Protein AF-A0A9D5WII4-F1 (afdb_monomer_lite)

Secondary structure (DSSP, 8-state):
------PPP---------TT-------TTS----------HHHHHHHHHHHHHHT--HHHHHHHHHHHHHHHHHH-HHHHHHHHHHHHHHHHHHTS--TTS--

Structure (mmCIF, N/CA/C/O backbone):
data_AF-A0A9D5WII4-F1
#
_entry.id   AF-A0A9D5WII4-F1
#
loop_
_atom_site.group_PDB
_atom_site.id
_atom_site.type_symbol
_atom_site.label_atom_id
_atom_site.label_alt_id
_atom_site.label_comp_id
_atom_site.label_asym_id
_atom_site.label_entity_id
_atom_site.label_seq_id
_atom_site.pdbx_PDB_ins_code
_atom_site.Cartn_x
_atom_site.Cartn_y
_atom_site.Cartn_z
_atom_site.occupancy
_atom_site.B_iso_or_equiv
_atom_site.auth_seq_id
_atom_site.auth_comp_id
_atom_site.auth_asym_id
_atom_site.auth_atom_id
_atom_site.pdbx_PDB_model_num
ATOM 1 N N . MET A 1 1 ? -49.116 -19.300 4.578 1.00 37.88 1 MET A N 1
ATOM 2 C CA . MET A 1 1 ? -47.678 -19.633 4.641 1.00 37.88 1 MET A CA 1
ATOM 3 C C . MET A 1 1 ? -47.012 -18.888 3.503 1.00 37.88 1 MET A C 1
ATOM 5 O O . MET A 1 1 ? -47.373 -19.132 2.362 1.00 37.88 1 MET A O 1
ATOM 9 N N . ALA A 1 2 ? -46.174 -17.900 3.810 1.00 43.72 2 ALA A N 1
ATOM 10 C CA . ALA A 1 2 ? -45.469 -17.115 2.804 1.00 43.72 2 ALA A CA 1
ATOM 11 C C . ALA A 1 2 ? -44.047 -17.673 2.682 1.00 43.72 2 ALA A C 1
ATOM 13 O O . ALA A 1 2 ? -43.297 -17.642 3.655 1.00 43.72 2 ALA A O 1
ATOM 14 N N . ASN A 1 3 ? -43.710 -18.217 1.513 1.00 41.50 3 ASN A N 1
ATOM 15 C CA . ASN A 1 3 ? -42.342 -18.595 1.177 1.00 41.50 3 ASN A CA 1
ATOM 16 C C . ASN A 1 3 ? -41.576 -17.310 0.873 1.00 41.50 3 ASN A C 1
ATOM 18 O O . ASN A 1 3 ? -41.820 -16.665 -0.144 1.00 41.50 3 ASN A O 1
ATOM 22 N N . ILE A 1 4 ? -40.705 -16.911 1.793 1.00 49.81 4 ILE A N 1
ATOM 23 C CA . ILE A 1 4 ? -39.818 -15.769 1.602 1.00 49.81 4 ILE A CA 1
ATOM 24 C C . ILE A 1 4 ? -38.565 -16.327 0.935 1.00 49.81 4 ILE A C 1
ATOM 26 O O . ILE A 1 4 ? -37.721 -16.943 1.581 1.00 49.81 4 ILE A O 1
ATOM 30 N N . GLU A 1 5 ? -38.506 -16.185 -0.383 1.00 46.78 5 GLU A N 1
ATOM 31 C CA . GLU A 1 5 ? -37.345 -16.524 -1.196 1.00 46.78 5 GLU A CA 1
ATOM 32 C C . GLU A 1 5 ? -36.173 -15.635 -0.753 1.00 46.78 5 GLU A C 1
ATOM 34 O O . GLU A 1 5 ? -36.174 -14.415 -0.931 1.00 46.78 5 GLU A O 1
ATOM 39 N N . GLY A 1 6 ? -35.218 -16.244 -0.048 1.00 43.31 6 GLY A N 1
ATOM 40 C CA . GLY A 1 6 ? -34.051 -15.563 0.492 1.00 43.31 6 GLY A CA 1
ATOM 41 C C . GLY A 1 6 ? -33.154 -15.084 -0.640 1.00 43.31 6 GLY A C 1
ATOM 42 O O . GLY A 1 6 ? -32.528 -15.884 -1.330 1.00 43.31 6 GLY A O 1
ATOM 43 N N . LYS A 1 7 ? -33.076 -13.766 -0.820 1.00 45.50 7 LYS A N 1
ATOM 44 C CA . LYS A 1 7 ? -32.087 -13.126 -1.688 1.00 45.50 7 LYS A CA 1
ATOM 45 C C . LYS A 1 7 ? -30.685 -13.521 -1.187 1.00 45.50 7 LYS A C 1
ATOM 47 O O . LYS A 1 7 ? -30.442 -13.359 0.011 1.00 45.50 7 LYS A O 1
ATOM 52 N N . PRO A 1 8 ? -29.766 -14.023 -2.031 1.00 42.59 8 PRO A N 1
ATOM 53 C CA . PRO A 1 8 ? -28.424 -14.344 -1.569 1.00 42.59 8 PRO A CA 1
ATOM 54 C C . PRO A 1 8 ? -27.754 -13.053 -1.098 1.00 42.59 8 PRO A C 1
ATOM 56 O O . PRO A 1 8 ? -27.641 -12.075 -1.838 1.00 42.59 8 PRO A O 1
ATOM 59 N N . CYS A 1 9 ? -27.386 -13.026 0.180 1.00 45.50 9 CYS A N 1
ATOM 60 C CA . CYS A 1 9 ? -26.571 -11.967 0.740 1.00 45.50 9 CYS A CA 1
ATOM 61 C C . CYS A 1 9 ? -25.177 -12.066 0.114 1.00 45.50 9 CYS A C 1
ATOM 63 O O . CYS A 1 9 ? -24.479 -13.054 0.333 1.00 45.50 9 CYS A O 1
ATOM 65 N N . ASP A 1 10 ? -24.757 -11.026 -0.609 1.00 44.62 10 ASP A N 1
ATOM 66 C CA . ASP A 1 10 ? -23.391 -10.846 -1.124 1.00 44.62 10 ASP A CA 1
ATOM 67 C C . ASP A 1 10 ? -22.397 -10.532 0.014 1.00 44.62 10 ASP A C 1
ATOM 69 O O . ASP A 1 10 ? -21.646 -9.555 -0.009 1.00 44.62 10 ASP A O 1
ATOM 73 N N . CYS A 1 11 ? -22.403 -11.346 1.065 1.00 42.25 11 CYS A N 1
ATOM 74 C CA . CYS A 1 11 ? -21.444 -11.286 2.154 1.00 42.25 11 CYS A CA 1
ATOM 75 C C . CYS A 1 11 ? -20.390 -12.369 1.923 1.00 42.25 11 CYS A C 1
ATOM 77 O O . CYS A 1 11 ? -20.341 -13.372 2.631 1.00 42.25 11 CYS A O 1
ATOM 79 N N . ALA A 1 12 ? -19.542 -12.173 0.911 1.00 49.00 12 ALA A N 1
ATOM 80 C CA . ALA A 1 12 ? -18.326 -12.961 0.759 1.00 49.00 12 ALA A CA 1
ATOM 81 C C . ALA A 1 12 ? -17.386 -12.636 1.930 1.00 49.00 12 ALA A C 1
ATOM 83 O O . ALA A 1 12 ? -16.708 -11.608 1.941 1.00 49.00 12 ALA A O 1
ATOM 84 N N . GLY A 1 13 ? -17.410 -13.484 2.955 1.00 45.38 13 GLY A N 1
ATOM 85 C CA . GLY A 1 13 ? -16.611 -13.286 4.157 1.00 45.38 13 GLY A CA 1
ATOM 86 C C . GLY A 1 13 ? -16.908 -14.283 5.265 1.00 45.38 13 GLY A C 1
ATOM 87 O O . GLY A 1 13 ? -17.023 -13.871 6.411 1.00 45.38 13 GLY A O 1
ATOM 88 N N . VAL A 1 14 ? -17.044 -15.573 4.954 1.00 35.28 14 VAL A N 1
ATOM 89 C CA . VAL A 1 14 ? -16.904 -16.626 5.967 1.00 35.28 14 VAL A CA 1
ATOM 90 C C .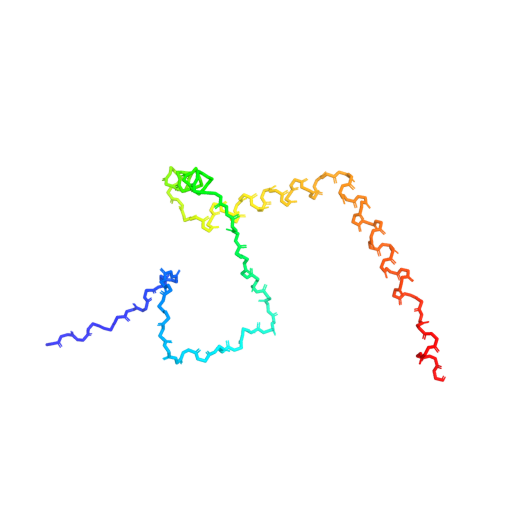 VAL A 1 14 ? -16.152 -17.789 5.335 1.00 35.28 14 VAL A C 1
ATOM 92 O O . VAL A 1 14 ? -16.660 -18.456 4.437 1.00 35.28 14 VAL A O 1
ATOM 95 N N . SER A 1 15 ? -14.930 -18.025 5.808 1.00 51.34 15 SER A N 1
ATOM 96 C CA . SER A 1 15 ? -14.205 -19.269 5.575 1.00 51.34 15 SER A CA 1
ATOM 97 C C . SER A 1 15 ? -14.940 -20.391 6.306 1.00 51.34 15 SER A C 1
ATOM 99 O O . SER A 1 15 ? -14.739 -20.595 7.501 1.00 51.34 15 SER A O 1
ATOM 101 N N . GLN A 1 16 ? -15.828 -21.092 5.608 1.00 38.66 16 GLN A N 1
ATOM 102 C CA . GLN A 1 16 ? -16.271 -22.419 6.016 1.00 38.66 16 GLN A CA 1
ATOM 103 C C . GLN A 1 16 ? -15.560 -23.426 5.123 1.00 38.66 16 GLN A C 1
ATOM 105 O O . GLN A 1 16 ? -15.888 -23.587 3.951 1.00 38.66 16 GLN A O 1
ATOM 110 N N . SER A 1 17 ? -14.557 -24.089 5.687 1.00 52.44 17 SER A N 1
ATOM 111 C CA . SER A 1 17 ? -14.037 -25.341 5.158 1.00 52.44 17 SER A CA 1
ATOM 112 C C . SER A 1 17 ? -15.122 -26.405 5.334 1.00 52.44 17 SER A C 1
ATOM 114 O O . SER A 1 17 ? -15.233 -27.036 6.381 1.00 52.44 17 SER A O 1
ATOM 116 N N . ALA A 1 18 ? -15.963 -26.557 4.313 1.00 39.06 18 ALA A N 1
ATOM 117 C CA . ALA A 1 18 ? -16.785 -27.741 4.126 1.00 39.06 18 ALA A CA 1
ATOM 118 C C . ALA A 1 18 ? -16.054 -28.652 3.134 1.00 39.06 18 ALA A C 1
ATOM 120 O O . ALA A 1 18 ? -15.729 -28.231 2.021 1.00 39.06 18 ALA A O 1
ATOM 121 N N . GLU A 1 19 ? -15.751 -29.881 3.554 1.00 45.09 19 GLU A N 1
ATOM 122 C CA . GLU A 1 19 ? -15.262 -30.928 2.658 1.00 45.09 19 GLU A CA 1
ATOM 123 C C . GLU A 1 19 ? -16.240 -31.065 1.480 1.00 45.09 19 GLU A C 1
ATOM 125 O O . GLU A 1 19 ? -17.432 -31.290 1.684 1.00 45.09 19 GLU A O 1
ATOM 130 N N . GLY A 1 20 ? -15.745 -30.869 0.253 1.00 39.41 20 GLY A N 1
ATOM 131 C CA . GLY A 1 20 ? -16.555 -30.958 -0.968 1.00 39.41 20 GLY A CA 1
ATOM 132 C C . GLY A 1 20 ? -16.607 -29.706 -1.846 1.00 39.41 20 GLY A C 1
ATOM 133 O O . GLY A 1 20 ? -17.311 -29.724 -2.852 1.00 39.41 20 GLY A O 1
ATOM 134 N N . ILE A 1 21 ? -15.863 -28.638 -1.534 1.00 39.91 21 ILE A N 1
ATOM 135 C CA . ILE A 1 21 ? -15.612 -27.581 -2.524 1.00 39.91 21 ILE A CA 1
ATOM 136 C C . ILE A 1 21 ? -14.495 -28.075 -3.440 1.00 39.91 21 ILE A C 1
ATOM 138 O O . ILE A 1 21 ? -13.312 -27.932 -3.133 1.00 39.91 21 ILE A O 1
ATOM 142 N N . ASP A 1 22 ? -14.889 -28.698 -4.550 1.00 40.12 22 ASP A N 1
ATOM 143 C CA . ASP A 1 22 ? -14.019 -28.807 -5.716 1.00 40.12 22 ASP A CA 1
ATOM 144 C C . ASP A 1 22 ? -13.521 -27.393 -6.024 1.00 40.12 22 ASP A C 1
ATOM 146 O O . ASP A 1 22 ? -14.326 -26.458 -6.109 1.00 40.12 22 ASP A O 1
ATOM 150 N N . CYS A 1 23 ? -12.201 -27.217 -6.078 1.00 48.09 23 CYS A N 1
ATOM 151 C CA . CYS A 1 23 ? -11.563 -25.955 -6.421 1.00 48.09 23 CYS A CA 1
ATOM 152 C C . CYS A 1 23 ? -11.892 -25.666 -7.883 1.00 48.09 23 CYS A C 1
ATOM 154 O O . CYS A 1 23 ? -11.061 -25.875 -8.762 1.00 48.09 23 CYS A O 1
ATOM 156 N N . SER A 1 24 ? -13.125 -25.229 -8.138 1.00 43.66 24 SER A N 1
ATOM 157 C CA . SER A 1 24 ? -13.620 -24.892 -9.454 1.00 43.66 24 SER A CA 1
ATOM 158 C C . SER A 1 24 ? -12.710 -23.804 -9.991 1.00 43.66 24 SER A C 1
ATOM 160 O O . SER A 1 24 ? -12.710 -22.676 -9.490 1.00 43.66 24 SER A O 1
ATOM 162 N N . GLU A 1 25 ? -11.884 -24.240 -10.935 1.00 43.09 25 GLU A N 1
ATOM 163 C CA . GLU A 1 25 ? -10.997 -23.495 -11.807 1.00 43.09 25 GLU A CA 1
ATOM 164 C C . GLU A 1 25 ? -11.303 -21.998 -11.781 1.00 43.09 25 GLU A C 1
ATOM 166 O O . GLU A 1 25 ? -12.307 -21.520 -12.316 1.00 43.09 25 GLU A O 1
ATOM 171 N N . VAL A 1 26 ? -10.426 -21.249 -11.107 1.00 48.44 26 VAL A N 1
ATOM 172 C CA . VAL A 1 26 ? -10.469 -19.789 -11.115 1.00 48.44 26 VAL A CA 1
ATOM 173 C C . VAL A 1 26 ? -10.407 -19.369 -12.585 1.00 48.44 26 VAL A C 1
ATOM 175 O O . VAL A 1 26 ? -9.445 -19.741 -13.260 1.00 48.44 26 VAL A O 1
ATOM 178 N N . PRO A 1 27 ? -11.400 -18.633 -13.114 1.00 42.97 27 PRO A N 1
ATOM 179 C CA . PRO A 1 27 ? -11.490 -18.380 -14.542 1.00 42.97 27 PRO A CA 1
ATOM 180 C C . PRO A 1 27 ? -10.236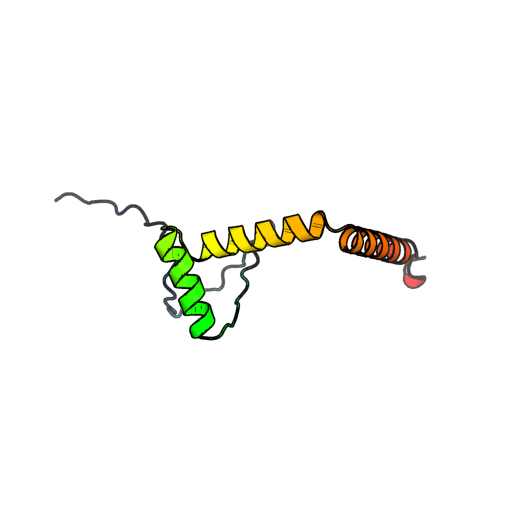 -17.644 -15.019 1.00 42.97 27 PRO A C 1
ATOM 182 O O . PRO A 1 27 ? -10.008 -16.468 -14.711 1.00 42.97 27 PRO A O 1
ATOM 185 N N . VAL A 1 28 ? -9.406 -18.359 -15.778 1.00 46.25 28 VAL A N 1
ATOM 186 C CA . VAL A 1 28 ? -8.199 -17.836 -16.414 1.00 46.25 28 VAL A CA 1
ATOM 187 C C . VAL A 1 28 ? -8.657 -16.907 -17.537 1.00 46.25 28 VAL A C 1
ATOM 189 O O . VAL A 1 28 ? -8.956 -17.344 -18.641 1.00 46.25 28 VAL A O 1
ATOM 192 N N . GLY A 1 29 ? -8.804 -15.612 -17.249 1.00 43.53 29 GLY A N 1
ATOM 193 C CA . GLY A 1 29 ? -9.258 -14.667 -18.280 1.00 43.53 29 GLY A CA 1
ATOM 194 C C . GLY A 1 29 ? -9.373 -13.201 -17.878 1.00 43.53 29 GLY A C 1
ATOM 195 O O . GLY A 1 29 ? -9.208 -12.325 -18.719 1.00 43.53 29 GLY A O 1
ATOM 196 N N . LYS A 1 30 ? -9.576 -12.891 -16.596 1.00 55.41 30 LYS A N 1
ATOM 197 C CA . LYS A 1 30 ? -9.394 -11.544 -16.025 1.00 55.41 30 LYS A CA 1
ATOM 198 C C . LYS A 1 30 ? -8.868 -11.757 -14.616 1.00 55.41 30 LYS A C 1
ATOM 200 O O . LYS A 1 30 ? -9.650 -11.991 -13.710 1.00 55.41 30 LYS A O 1
ATOM 205 N N . GLY A 1 31 ? -7.548 -11.833 -14.460 1.00 48.94 31 GLY A N 1
ATOM 206 C CA . GLY A 1 31 ? -6.925 -12.374 -13.250 1.00 48.94 31 GLY A CA 1
ATOM 207 C C . GLY A 1 31 ? -7.197 -11.527 -12.009 1.00 48.94 31 GLY A C 1
ATOM 208 O O . GLY A 1 31 ? -6.567 -10.491 -11.816 1.00 48.94 31 GLY A O 1
ATOM 209 N N . TRP A 1 32 ? -8.099 -11.985 -11.143 1.00 54.41 32 TRP A N 1
ATOM 210 C CA . TRP A 1 32 ? -8.150 -11.524 -9.761 1.00 54.41 32 TRP A CA 1
ATOM 211 C C . TRP A 1 32 ? -7.053 -12.283 -9.023 1.00 54.41 32 TRP A C 1
ATOM 213 O O . TRP A 1 32 ? -7.139 -13.496 -8.854 1.00 54.41 32 TRP A O 1
ATOM 223 N N . ARG A 1 33 ? -5.980 -11.583 -8.645 1.00 67.75 33 ARG A N 1
ATOM 224 C CA . ARG A 1 33 ? -4.973 -12.146 -7.745 1.00 67.75 33 ARG A CA 1
ATOM 225 C C . ARG A 1 33 ? -5.373 -11.808 -6.319 1.00 67.75 33 ARG A C 1
ATOM 227 O O . ARG A 1 33 ? -5.350 -10.641 -5.932 1.00 67.75 33 ARG A O 1
ATOM 234 N N . THR A 1 34 ? -5.762 -12.827 -5.567 1.00 79.38 34 THR A N 1
ATOM 235 C CA . THR A 1 34 ? -5.828 -12.735 -4.109 1.00 79.38 34 THR A CA 1
ATOM 236 C C . THR A 1 34 ? -4.400 -12.766 -3.581 1.00 79.38 34 THR A C 1
ATOM 238 O O . THR A 1 34 ? -3.566 -13.516 -4.088 1.00 79.38 34 THR A O 1
ATOM 241 N N . VAL A 1 35 ? -4.106 -11.901 -2.616 1.00 79.69 35 VAL A N 1
ATOM 242 C CA . VAL A 1 35 ? -2.797 -11.831 -1.971 1.00 79.69 35 VAL A CA 1
ATOM 243 C C . VAL A 1 35 ? -3.037 -11.916 -0.478 1.00 79.69 35 VAL A C 1
ATOM 245 O O . VAL A 1 35 ? -3.791 -11.105 0.065 1.00 79.69 35 VAL A O 1
ATOM 248 N N . ASP A 1 36 ? -2.391 -12.879 0.163 1.00 87.50 36 ASP A N 1
ATOM 249 C CA . ASP A 1 36 ? -2.350 -12.969 1.613 1.00 87.50 36 ASP A CA 1
ATOM 250 C C . ASP A 1 36 ? -1.197 -12.109 2.126 1.00 87.50 36 ASP A C 1
ATOM 252 O O . ASP A 1 36 ? -0.087 -12.135 1.589 1.00 87.50 36 ASP A O 1
ATOM 256 N N . VAL A 1 37 ? -1.474 -11.298 3.144 1.00 87.56 37 VAL A N 1
ATOM 257 C CA . VAL A 1 37 ? -0.487 -10.405 3.752 1.00 87.56 37 VAL A CA 1
ATOM 258 C C . VAL A 1 37 ? -0.391 -10.751 5.223 1.00 87.56 37 VAL A C 1
ATOM 260 O O . VAL A 1 37 ? -1.316 -10.484 5.991 1.00 87.56 37 VAL A O 1
ATOM 263 N N . GLU A 1 38 ? 0.741 -11.325 5.613 1.00 93.38 38 GLU A N 1
ATOM 264 C CA . GLU A 1 38 ? 1.072 -11.505 7.018 1.00 93.38 38 GLU A CA 1
ATOM 265 C C . GLU A 1 38 ? 1.536 -10.169 7.612 1.00 93.38 38 GLU A C 1
ATOM 267 O O . GLU A 1 38 ? 2.332 -9.437 7.021 1.00 93.38 38 GLU A O 1
ATOM 272 N N . MET A 1 39 ? 1.010 -9.826 8.785 1.00 95.38 39 MET A N 1
ATOM 273 C CA . MET A 1 39 ? 1.414 -8.645 9.541 1.00 95.38 39 MET A CA 1
ATOM 274 C C . MET A 1 39 ? 1.266 -8.912 11.037 1.00 95.38 39 MET A C 1
ATOM 276 O O . MET A 1 39 ? 0.497 -9.780 11.447 1.00 95.38 39 MET A O 1
ATOM 280 N N . SER A 1 40 ? 1.982 -8.149 11.862 1.00 97.81 40 SER A N 1
ATOM 281 C CA . SER A 1 40 ? 1.851 -8.258 13.315 1.00 97.81 40 SER A CA 1
ATOM 282 C C . SER A 1 40 ? 0.449 -7.856 13.789 1.00 97.81 40 SER A C 1
ATOM 284 O O . SER A 1 40 ? -0.232 -7.046 13.152 1.00 97.81 40 SER A O 1
ATOM 286 N N . GLY A 1 41 ? 0.040 -8.371 14.954 1.00 97.69 41 GLY A N 1
ATOM 287 C CA . GLY A 1 41 ? -1.241 -8.008 15.574 1.00 97.69 41 GLY A CA 1
ATOM 288 C C . GLY A 1 41 ? -1.391 -6.498 15.779 1.00 97.69 41 GLY A C 1
ATOM 289 O O . GLY A 1 41 ? -2.429 -5.935 15.452 1.00 97.69 41 GLY A O 1
ATOM 290 N N . GLU A 1 42 ? -0.320 -5.811 16.189 1.00 97.88 42 GLU A N 1
ATOM 291 C CA . GLU A 1 42 ? -0.326 -4.352 16.354 1.00 97.88 42 GLU A CA 1
ATOM 292 C C . GLU A 1 42 ? -0.606 -3.611 15.032 1.00 97.88 42 GLU A C 1
ATOM 294 O O . GLU A 1 42 ? -1.380 -2.651 14.992 1.00 97.88 42 GLU A O 1
ATOM 299 N N . LEU A 1 43 ? -0.009 -4.059 13.921 1.00 96.62 43 LEU A N 1
ATOM 300 C CA . LEU A 1 43 ? -0.272 -3.476 12.603 1.00 96.62 43 LEU A CA 1
ATOM 301 C C . LEU A 1 43 ? -1.713 -3.734 12.160 1.00 96.62 43 LEU A C 1
ATOM 303 O O . LEU A 1 43 ? -2.360 -2.826 11.628 1.00 96.62 43 LEU A O 1
ATOM 307 N N . PHE A 1 44 ? -2.230 -4.931 12.430 1.00 95.38 44 PHE A N 1
ATOM 308 C CA . PHE A 1 44 ? -3.619 -5.268 12.153 1.00 95.38 44 PHE A CA 1
ATOM 309 C C . PHE A 1 44 ? -4.591 -4.406 12.976 1.00 95.38 44 PHE A C 1
ATOM 311 O O . PHE A 1 44 ? -5.554 -3.870 12.428 1.00 95.38 44 PHE A O 1
ATOM 318 N N . ASP A 1 45 ? -4.315 -4.164 14.256 1.00 97.56 45 ASP A N 1
ATOM 319 C CA . ASP A 1 45 ? -5.142 -3.312 15.117 1.00 97.56 45 ASP A CA 1
ATOM 320 C C . ASP A 1 45 ? -5.180 -1.860 14.630 1.00 97.56 45 ASP A C 1
ATOM 322 O O . ASP A 1 45 ? -6.242 -1.228 14.564 1.00 97.56 45 ASP A O 1
ATOM 326 N N . ARG A 1 46 ? -4.036 -1.324 14.197 1.00 97.06 46 ARG A N 1
ATOM 327 C CA . ARG A 1 46 ? -3.980 0.012 13.585 1.00 97.06 46 ARG A CA 1
ATOM 328 C C . ARG A 1 46 ? -4.766 0.051 12.278 1.00 97.06 46 ARG A C 1
ATOM 330 O O . ARG A 1 46 ? -5.523 0.995 12.041 1.00 97.06 46 ARG A O 1
ATOM 337 N N . PHE A 1 47 ? -4.629 -0.977 11.448 1.00 95.62 47 PHE A N 1
ATOM 338 C CA . PHE A 1 47 ? -5.344 -1.079 10.182 1.00 95.62 47 PHE A CA 1
ATOM 339 C C . PHE A 1 47 ? -6.866 -1.173 10.379 1.00 95.62 47 PHE A C 1
ATOM 341 O O . PHE A 1 47 ? -7.624 -0.429 9.746 1.00 95.62 47 PHE A O 1
ATOM 348 N N . THR A 1 48 ? -7.325 -2.002 11.319 1.00 96.12 48 THR A N 1
ATOM 349 C CA . THR A 1 48 ? -8.749 -2.119 11.660 1.00 96.12 48 THR A CA 1
ATOM 350 C C . THR A 1 48 ? -9.303 -0.839 12.268 1.00 96.12 48 THR A C 1
ATOM 352 O O . THR A 1 48 ? -10.433 -0.457 11.961 1.00 96.12 48 THR A O 1
ATOM 355 N N . THR A 1 49 ? -8.510 -0.122 13.064 1.00 98.00 49 THR A N 1
ATOM 356 C CA . THR A 1 49 ? -8.889 1.187 13.607 1.00 98.00 49 THR A CA 1
ATOM 357 C C . THR A 1 49 ? -9.154 2.194 12.490 1.00 98.00 49 THR A C 1
ATO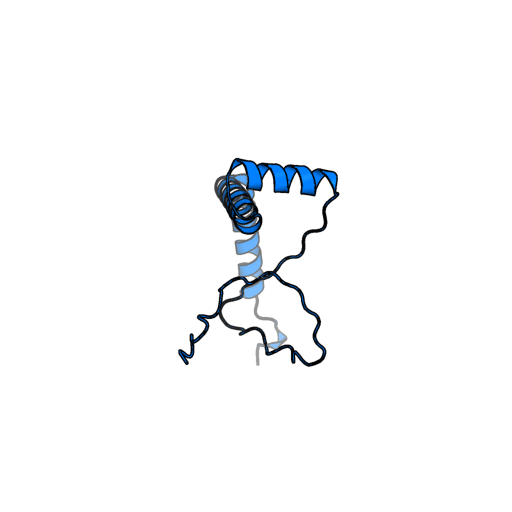M 359 O O . THR A 1 49 ? -10.190 2.861 12.501 1.00 98.00 49 THR A O 1
ATOM 362 N N . VAL A 1 50 ? -8.282 2.266 11.479 1.00 96.50 50 VAL A N 1
ATOM 363 C CA . VAL A 1 50 ? -8.490 3.144 10.313 1.00 96.50 50 VAL A CA 1
ATOM 364 C C . VAL A 1 50 ? -9.794 2.805 9.592 1.00 96.50 50 VAL A C 1
ATOM 366 O O . VAL A 1 50 ? -10.565 3.709 9.267 1.00 96.50 50 VAL A O 1
ATOM 369 N N . ALA A 1 51 ? -10.064 1.519 9.368 1.00 96.69 51 ALA A N 1
ATOM 370 C CA . ALA A 1 51 ? -11.298 1.074 8.728 1.00 96.69 51 ALA A CA 1
ATOM 371 C C . ALA A 1 51 ? -12.547 1.450 9.542 1.00 96.69 51 ALA A C 1
ATOM 373 O O . ALA A 1 51 ? -13.495 2.005 8.983 1.00 96.69 51 ALA A O 1
ATOM 374 N N . LYS A 1 52 ? -12.517 1.262 10.869 1.00 97.31 52 LYS A N 1
ATOM 375 C CA . LYS A 1 52 ? -13.605 1.654 11.782 1.00 97.31 52 LYS A CA 1
ATOM 376 C C . LYS A 1 52 ? -13.875 3.158 11.751 1.00 97.31 52 LYS A C 1
ATOM 378 O O . LYS A 1 52 ? -15.020 3.565 11.571 1.00 97.31 52 LYS A O 1
ATOM 383 N N . VAL A 1 53 ? -12.831 3.981 11.877 1.00 97.75 53 VAL A N 1
ATOM 384 C CA . VAL A 1 53 ? -12.949 5.452 11.863 1.00 97.75 53 VAL A CA 1
ATOM 385 C C . VAL A 1 53 ? -13.533 5.943 10.540 1.00 97.75 53 VAL A C 1
ATOM 387 O O . VAL A 1 53 ? -14.378 6.835 10.527 1.00 97.75 53 VAL A O 1
ATOM 390 N N . ARG A 1 54 ? -13.122 5.335 9.423 1.00 95.12 54 ARG A N 1
ATOM 391 C CA . ARG A 1 54 ? -13.611 5.684 8.081 1.00 95.12 54 ARG A CA 1
ATOM 392 C C . ARG A 1 54 ? -14.961 5.060 7.731 1.00 95.12 54 ARG A C 1
ATOM 394 O O . ARG A 1 54 ? -15.536 5.444 6.719 1.00 95.12 54 ARG A O 1
ATOM 401 N N . ARG A 1 55 ? -15.474 4.134 8.551 1.00 96.38 55 ARG A N 1
ATOM 402 C CA . ARG A 1 55 ? -16.666 3.315 8.264 1.00 96.38 55 ARG A CA 1
ATOM 403 C C . ARG A 1 55 ? -16.552 2.574 6.925 1.00 96.38 55 ARG A C 1
ATOM 405 O O . ARG A 1 55 ? -17.510 2.481 6.165 1.00 96.38 55 ARG A O 1
ATOM 412 N N . GLU A 1 56 ? -15.361 2.059 6.638 1.00 95.12 56 GLU A N 1
ATOM 413 C CA . GLU A 1 56 ? -15.047 1.318 5.414 1.00 95.12 56 GLU A CA 1
ATOM 414 C C . GLU A 1 56 ? -14.681 -0.133 5.738 1.00 95.12 56 GLU A C 1
ATOM 416 O O . GLU A 1 56 ? -14.250 -0.447 6.847 1.00 95.12 56 GLU A O 1
ATOM 421 N N . THR A 1 57 ? -14.808 -1.029 4.758 1.00 95.50 57 THR A N 1
ATOM 422 C CA . THR A 1 57 ? -14.268 -2.389 4.884 1.00 95.50 57 THR A CA 1
ATOM 423 C C . THR A 1 57 ? -12.739 -2.367 4.806 1.00 95.50 57 THR A C 1
ATOM 425 O O . THR A 1 57 ? -12.153 -1.515 4.132 1.00 95.50 57 THR A O 1
ATOM 428 N N . LEU A 1 58 ? -12.077 -3.340 5.443 1.00 93.56 58 LEU A N 1
ATOM 429 C CA . LEU A 1 58 ? -10.615 -3.489 5.385 1.00 93.56 58 LEU A CA 1
ATOM 430 C C . LEU A 1 58 ? -10.113 -3.544 3.935 1.00 93.56 58 LEU A C 1
ATOM 432 O O . LEU A 1 58 ? -9.193 -2.817 3.566 1.00 93.56 58 LEU A O 1
ATOM 436 N N . GLY A 1 59 ? -10.783 -4.324 3.081 1.00 91.31 59 GLY A N 1
ATOM 437 C CA . GLY A 1 59 ? -10.449 -4.421 1.659 1.00 91.31 59 GLY A CA 1
ATOM 438 C C . GLY A 1 59 ? -10.512 -3.076 0.926 1.00 91.31 59 GLY A C 1
ATOM 439 O O . GLY A 1 59 ? -9.631 -2.779 0.118 1.00 91.31 59 GLY A O 1
ATOM 440 N N . CYS A 1 60 ? -11.493 -2.221 1.236 1.00 93.31 60 CYS A N 1
ATOM 441 C CA . CYS A 1 60 ? -11.575 -0.872 0.668 1.00 93.31 60 CYS A CA 1
ATOM 442 C C . CYS A 1 60 ? -10.401 0.009 1.106 1.00 93.31 60 CYS A C 1
ATOM 444 O O . CYS A 1 60 ? -9.799 0.684 0.266 1.00 93.31 60 CYS A O 1
ATOM 446 N N . VAL A 1 61 ? -10.037 -0.028 2.391 1.00 94.75 61 VAL A N 1
ATOM 447 C CA . VAL A 1 61 ? -8.895 0.738 2.906 1.00 94.75 61 VAL A CA 1
ATOM 448 C C . VAL A 1 61 ? -7.591 0.265 2.264 1.00 94.75 61 VAL A C 1
ATOM 450 O O . VAL A 1 61 ? -6.830 1.100 1.772 1.00 94.75 61 VAL A O 1
ATOM 453 N N . ALA A 1 62 ? -7.360 -1.051 2.193 1.00 93.19 62 ALA A N 1
ATOM 454 C CA . ALA A 1 62 ? -6.184 -1.627 1.542 1.00 93.19 62 ALA A CA 1
ATOM 455 C C . ALA A 1 62 ? -6.112 -1.233 0.063 1.00 93.19 62 ALA A C 1
ATOM 457 O O . ALA A 1 62 ? -5.096 -0.708 -0.389 1.00 93.19 62 ALA A O 1
ATOM 458 N N . ARG A 1 63 ? -7.209 -1.396 -0.686 1.00 92.12 63 ARG A N 1
ATOM 459 C CA . ARG A 1 63 ? -7.255 -1.061 -2.116 1.00 92.12 63 ARG A CA 1
ATOM 460 C C . ARG A 1 63 ? -6.954 0.419 -2.366 1.00 92.12 63 ARG A C 1
ATOM 462 O O . ARG A 1 63 ? -6.208 0.737 -3.289 1.00 92.12 63 ARG A O 1
ATOM 469 N N . LYS A 1 64 ? -7.486 1.327 -1.541 1.00 93.75 64 LYS A N 1
ATOM 470 C CA . LYS A 1 64 ? -7.185 2.766 -1.631 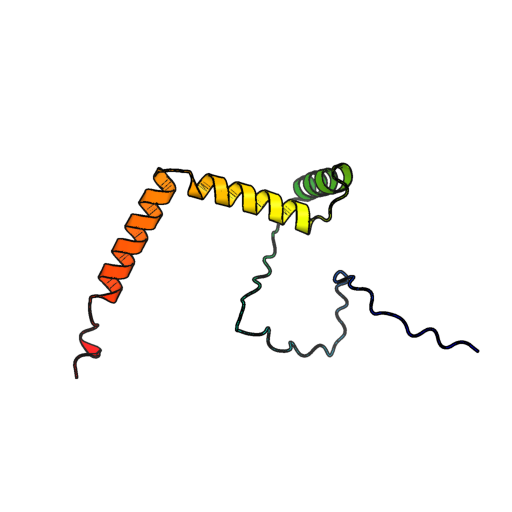1.00 93.75 64 LYS A CA 1
ATOM 471 C C . LYS A 1 64 ? -5.728 3.069 -1.293 1.00 93.75 64 LYS A C 1
ATOM 473 O O . LYS A 1 64 ? -5.099 3.856 -1.995 1.00 93.75 64 LYS A O 1
ATOM 478 N N . ALA A 1 65 ? -5.193 2.460 -0.235 1.00 93.31 65 ALA A N 1
ATOM 479 C CA . ALA A 1 65 ? -3.805 2.652 0.173 1.00 93.31 65 ALA A CA 1
ATOM 480 C C . ALA A 1 65 ? -2.833 2.190 -0.923 1.00 93.31 65 ALA A C 1
ATOM 482 O O . ALA A 1 65 ? -1.981 2.969 -1.348 1.00 93.31 65 ALA A O 1
ATOM 483 N N . VAL A 1 66 ? -3.032 0.978 -1.446 1.00 92.50 66 VAL A N 1
ATOM 484 C CA . VAL A 1 66 ? -2.237 0.416 -2.547 1.00 92.50 66 VAL A CA 1
ATOM 485 C C . VAL A 1 66 ? -2.385 1.257 -3.812 1.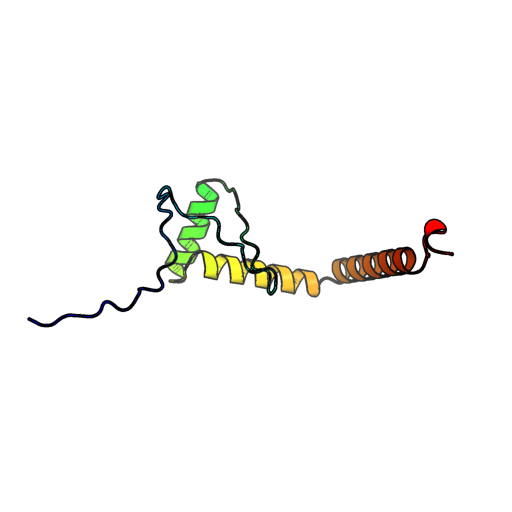00 92.50 66 VAL A C 1
ATOM 487 O O . VAL A 1 66 ? -1.387 1.620 -4.426 1.00 92.50 66 VAL A O 1
ATOM 490 N N . GLY A 1 67 ? -3.608 1.653 -4.178 1.00 93.38 67 GLY A N 1
ATOM 491 C CA . GLY A 1 67 ? -3.836 2.508 -5.345 1.00 93.38 67 GLY A CA 1
ATOM 492 C C . GLY A 1 67 ? -3.126 3.863 -5.245 1.00 93.38 67 GLY A C 1
ATOM 493 O O . GLY A 1 67 ? -2.557 4.337 -6.225 1.00 93.38 67 GLY A O 1
ATOM 494 N N . ASN A 1 68 ? -3.106 4.475 -4.059 1.00 95.62 68 ASN A N 1
ATOM 495 C CA . ASN A 1 68 ? -2.371 5.718 -3.824 1.00 95.62 68 ASN A CA 1
ATOM 496 C C . ASN A 1 68 ? -0.853 5.516 -3.885 1.00 95.62 68 ASN A C 1
ATOM 498 O O . ASN A 1 68 ? -0.156 6.375 -4.421 1.00 95.62 68 ASN A O 1
ATOM 502 N N . TYR A 1 69 ? -0.348 4.399 -3.358 1.00 92.50 69 TYR A N 1
ATOM 503 C CA . TYR A 1 69 ? 1.066 4.045 -3.449 1.00 92.50 69 TYR A CA 1
ATOM 504 C C . TYR A 1 69 ? 1.501 3.868 -4.909 1.00 92.50 69 TYR A C 1
ATOM 506 O O . TYR A 1 69 ? 2.423 4.547 -5.347 1.00 92.50 69 TYR A O 1
ATOM 514 N N . ILE A 1 70 ? 0.761 3.076 -5.693 1.00 91.81 70 ILE A N 1
ATOM 515 C CA . ILE A 1 70 ? 1.032 2.861 -7.124 1.00 91.81 70 ILE A CA 1
ATOM 516 C C . ILE A 1 70 ? 1.059 4.189 -7.885 1.00 91.81 70 ILE A C 1
ATOM 518 O O . ILE A 1 70 ? 1.979 4.432 -8.660 1.00 91.81 70 ILE A O 1
ATOM 522 N N . LYS A 1 71 ? 0.087 5.079 -7.644 1.00 94.19 71 LYS A N 1
ATOM 523 C CA . LYS A 1 71 ? 0.058 6.403 -8.287 1.00 94.19 71 LYS A CA 1
ATOM 524 C C . LYS A 1 71 ? 1.303 7.232 -7.978 1.00 94.19 71 LYS A C 1
ATOM 526 O O . LYS A 1 71 ? 1.794 7.918 -8.866 1.00 94.19 71 LYS A O 1
ATOM 531 N N . ARG A 1 72 ? 1.812 7.177 -6.743 1.00 93.44 72 ARG A N 1
ATOM 532 C CA . ARG A 1 72 ? 3.056 7.868 -6.371 1.00 93.44 72 ARG A CA 1
ATOM 533 C C . ARG A 1 72 ? 4.261 7.257 -7.075 1.00 93.44 72 ARG A C 1
ATOM 535 O O . ARG A 1 72 ? 5.043 8.008 -7.636 1.00 93.44 72 ARG A O 1
ATOM 542 N N . CYS A 1 73 ? 4.365 5.929 -7.111 1.00 91.00 73 CYS A N 1
ATOM 543 C CA . CYS A 1 73 ? 5.426 5.244 -7.855 1.00 91.00 73 CYS A CA 1
ATOM 544 C C . CYS A 1 73 ? 5.411 5.632 -9.338 1.00 91.00 73 CYS A C 1
ATOM 546 O O . CYS A 1 73 ? 6.444 5.954 -9.899 1.00 91.00 73 CYS A O 1
ATOM 548 N N . GLN A 1 74 ? 4.236 5.695 -9.968 1.00 89.94 74 GLN A N 1
ATOM 549 C CA . GLN A 1 74 ? 4.113 6.104 -11.373 1.00 89.94 74 GLN A CA 1
ATOM 550 C C . GLN A 1 74 ? 4.516 7.562 -11.637 1.00 89.94 74 GLN A C 1
ATOM 552 O O . GLN A 1 74 ? 4.838 7.908 -12.771 1.00 89.94 74 GLN A O 1
ATOM 557 N N . GLN A 1 75 ? 4.461 8.427 -10.625 1.00 93.00 75 GLN A N 1
ATOM 558 C CA . GLN A 1 75 ? 4.889 9.824 -10.728 1.00 93.00 75 GLN A CA 1
ATOM 559 C C . GLN A 1 75 ? 6.378 10.004 -10.422 1.00 93.00 75 GLN A C 1
ATOM 561 O O . GLN A 1 75 ? 6.927 11.058 -10.741 1.00 93.00 75 GLN A O 1
ATOM 566 N N . ASP A 1 76 ? 7.023 9.003 -9.824 1.00 95.00 76 ASP A N 1
ATOM 567 C CA . ASP A 1 76 ? 8.439 9.050 -9.499 1.00 95.00 76 ASP A CA 1
ATOM 568 C C . ASP A 1 76 ? 9.289 8.907 -10.777 1.00 95.00 76 ASP A C 1
ATOM 570 O O . ASP A 1 76 ? 9.152 7.918 -11.507 1.00 95.00 76 ASP A O 1
ATOM 574 N N . PRO A 1 77 ? 10.150 9.890 -11.097 1.00 93.00 77 PRO A N 1
ATOM 575 C CA . PRO A 1 77 ? 10.940 9.854 -12.322 1.00 93.00 77 PRO A CA 1
ATOM 576 C C . PRO A 1 77 ? 11.972 8.720 -12.323 1.00 93.00 77 PRO A C 1
ATOM 578 O O . PRO A 1 77 ? 12.247 8.178 -13.390 1.00 93.00 77 PRO A O 1
ATOM 581 N N . GLY A 1 78 ? 12.503 8.331 -11.156 1.00 94.38 78 GLY A N 1
ATOM 582 C CA . GLY A 1 78 ? 13.441 7.212 -11.039 1.00 94.38 78 GLY A CA 1
ATOM 583 C C . GLY A 1 78 ? 12.772 5.885 -11.385 1.00 94.38 78 GLY A C 1
ATOM 584 O O . GLY A 1 78 ? 13.238 5.167 -12.265 1.00 94.38 78 GLY A O 1
ATOM 585 N N . PHE A 1 79 ? 11.611 5.620 -10.786 1.00 91.44 79 PHE A N 1
ATOM 586 C CA . PHE A 1 79 ? 10.804 4.439 -11.082 1.00 91.44 79 PHE A CA 1
ATOM 587 C C . PHE A 1 79 ? 10.403 4.366 -12.560 1.00 91.44 79 PHE A C 1
ATOM 589 O O . PHE A 1 79 ? 10.446 3.299 -13.169 1.00 91.44 79 PHE A O 1
ATOM 596 N N . ARG A 1 80 ? 10.027 5.498 -13.168 1.00 92.62 80 ARG A N 1
ATOM 597 C CA . ARG A 1 80 ? 9.712 5.542 -14.604 1.00 92.62 80 ARG A CA 1
ATOM 598 C C . ARG A 1 80 ? 10.911 5.165 -15.469 1.00 92.62 80 ARG A C 1
ATOM 600 O O . ARG A 1 80 ? 10.735 4.380 -16.397 1.00 92.62 80 ARG A O 1
ATOM 607 N N . GLN A 1 81 ? 12.096 5.683 -15.150 1.00 94.38 81 GLN A N 1
ATOM 608 C CA . GLN A 1 81 ? 13.316 5.349 -15.878 1.00 94.38 81 GLN A CA 1
ATOM 609 C C . GLN A 1 81 ? 13.640 3.856 -15.761 1.00 94.38 81 GLN A C 1
ATOM 611 O O . GLN A 1 81 ? 13.882 3.207 -16.771 1.00 94.38 81 GLN A O 1
ATOM 616 N N . GLU A 1 82 ? 13.557 3.282 -14.558 1.00 93.12 82 GLU A N 1
ATOM 617 C CA . GLU A 1 82 ? 13.796 1.847 -14.347 1.00 93.12 82 GLU A CA 1
ATOM 618 C C . GLU A 1 82 ? 12.830 0.968 -15.155 1.00 93.12 82 GLU A C 1
ATOM 620 O O . GLU A 1 82 ? 13.232 -0.047 -15.729 1.00 93.12 82 GLU A O 1
ATOM 625 N N . VAL A 1 83 ? 11.554 1.359 -15.234 1.00 92.00 83 VAL A N 1
ATOM 626 C CA . VAL A 1 83 ? 10.550 0.648 -16.037 1.00 92.00 83 VAL A CA 1
ATOM 627 C C . VAL A 1 83 ? 10.862 0.742 -17.535 1.00 92.00 83 VAL A C 1
ATOM 629 O O . VAL A 1 83 ? 10.747 -0.263 -18.238 1.00 92.00 83 VAL A O 1
ATOM 632 N N . GLU A 1 84 ? 11.270 1.912 -18.032 1.00 92.31 84 GLU A N 1
ATOM 633 C CA . GLU A 1 84 ? 11.678 2.104 -19.433 1.00 92.31 84 GLU A CA 1
ATOM 634 C C . GLU A 1 84 ? 12.951 1.309 -19.774 1.00 92.31 84 GLU A C 1
ATOM 636 O O . GLU A 1 84 ? 13.016 0.648 -20.817 1.00 92.31 84 GLU A O 1
ATOM 641 N N . ASP A 1 85 ? 13.933 1.289 -18.873 1.00 94.19 85 ASP A N 1
ATOM 642 C CA . ASP A 1 85 ? 15.173 0.527 -19.026 1.00 94.19 85 ASP A CA 1
ATOM 643 C C . ASP A 1 85 ? 14.895 -0.982 -19.056 1.00 94.19 85 ASP A C 1
ATOM 645 O O . ASP A 1 85 ? 15.429 -1.705 -19.906 1.00 94.19 85 ASP A O 1
ATOM 649 N N . LEU A 1 86 ? 14.006 -1.460 -18.178 1.00 92.94 86 LEU A N 1
ATOM 650 C CA . LEU A 1 86 ? 13.550 -2.847 -18.166 1.00 92.94 86 LEU A CA 1
ATOM 651 C C . LEU A 1 86 ? 12.813 -3.205 -19.460 1.00 92.94 86 LEU A C 1
ATOM 653 O O . LEU A 1 86 ? 13.101 -4.245 -20.052 1.00 92.94 86 LEU A O 1
ATOM 657 N N . ALA A 1 87 ? 11.896 -2.351 -19.923 1.00 91.44 87 ALA A N 1
ATOM 658 C CA . ALA A 1 87 ? 11.173 -2.567 -21.174 1.00 91.44 87 ALA A CA 1
ATOM 659 C C . ALA A 1 87 ? 12.140 -2.663 -22.364 1.00 91.44 87 ALA A C 1
ATOM 661 O O . ALA A 1 87 ? 12.049 -3.590 -23.165 1.00 91.44 87 ALA A O 1
ATOM 662 N N . THR A 1 88 ? 13.132 -1.772 -22.419 1.00 92.81 88 THR A N 1
ATOM 663 C CA . THR A 1 88 ? 14.181 -1.779 -23.448 1.00 92.81 88 THR A CA 1
ATOM 664 C C . THR A 1 88 ? 15.051 -3.038 -23.376 1.00 92.81 88 THR A C 1
ATOM 666 O O . THR A 1 88 ? 15.487 -3.563 -24.403 1.00 92.81 88 THR A O 1
ATOM 669 N N . CYS A 1 89 ? 15.350 -3.537 -22.174 1.00 90.12 89 CYS A N 1
ATOM 670 C CA . CYS A 1 89 ? 16.060 -4.804 -22.008 1.00 90.12 89 CYS A CA 1
ATOM 671 C C . CYS A 1 89 ? 15.230 -5.981 -22.528 1.00 90.12 89 CYS A C 1
ATOM 673 O O . CYS A 1 89 ? 15.742 -6.794 -23.294 1.00 90.12 89 CYS A O 1
ATOM 675 N N . LEU A 1 90 ? 13.955 -6.063 -22.146 1.00 88.69 90 LEU A N 1
ATOM 676 C CA . LEU A 1 90 ? 13.058 -7.140 -22.566 1.00 88.69 90 LEU A CA 1
ATOM 677 C C . LEU A 1 90 ? 12.849 -7.158 -24.083 1.00 88.69 90 LEU A C 1
ATOM 679 O O . LEU A 1 90 ? 12.889 -8.229 -24.682 1.00 88.69 90 LEU A O 1
ATOM 683 N N . ASP A 1 91 ? 12.702 -5.990 -24.707 1.00 86.62 91 ASP A N 1
ATOM 684 C CA . ASP A 1 91 ? 12.572 -5.864 -26.161 1.00 86.62 91 ASP A CA 1
ATOM 685 C C . ASP A 1 91 ? 13.829 -6.363 -26.893 1.00 86.62 91 ASP A C 1
ATOM 687 O O . ASP A 1 91 ? 13.739 -7.135 -27.850 1.00 86.62 91 ASP A O 1
ATOM 691 N N . ARG A 1 92 ? 15.023 -6.039 -26.374 1.00 82.38 92 ARG A N 1
ATOM 692 C CA . ARG A 1 92 ? 16.297 -6.576 -26.885 1.00 82.38 92 ARG A CA 1
ATOM 693 C C . ARG A 1 92 ? 16.399 -8.096 -26.757 1.00 82.38 92 ARG A C 1
ATOM 695 O O . ARG A 1 92 ? 16.943 -8.737 -27.655 1.00 82.38 92 ARG A O 1
ATOM 702 N N . TYR A 1 93 ? 15.889 -8.677 -25.672 1.00 74.62 93 TYR A N 1
ATOM 703 C CA . TYR A 1 93 ? 15.842 -10.134 -25.511 1.00 74.62 93 TYR A CA 1
ATOM 704 C C . TYR A 1 93 ? 14.827 -10.794 -26.452 1.00 74.62 93 TYR A C 1
ATOM 706 O O . TYR A 1 93 ? 15.139 -11.832 -27.025 1.00 74.62 93 TYR A O 1
ATOM 714 N N . GLY A 1 94 ? 13.648 -10.196 -26.644 1.00 69.56 94 GLY A N 1
ATOM 715 C CA . GLY A 1 94 ? 12.628 -10.700 -27.570 1.00 69.56 94 GLY A CA 1
ATOM 716 C C . GLY A 1 94 ? 13.019 -10.569 -29.045 1.00 69.56 94 GLY A C 1
ATOM 717 O O . GLY A 1 94 ? 12.614 -11.388 -29.864 1.00 69.56 94 GLY A O 1
ATOM 718 N N . SER A 1 95 ? 13.845 -9.573 -29.375 1.00 62.09 95 SER A N 1
ATOM 719 C CA . SER A 1 95 ? 14.321 -9.301 -30.739 1.00 62.09 95 SER A CA 1
ATOM 720 C C . SER A 1 95 ? 15.505 -10.168 -31.177 1.00 62.09 95 SER A C 1
ATOM 722 O O . SER A 1 95 ? 15.872 -10.142 -32.351 1.00 62.09 95 SER A O 1
ATOM 724 N N . ASN A 1 96 ? 16.115 -10.935 -30.267 1.00 58.78 96 ASN A N 1
ATOM 725 C CA . ASN A 1 96 ? 17.120 -11.936 -30.614 1.00 58.78 96 ASN A CA 1
ATOM 726 C C . ASN A 1 96 ? 16.413 -13.281 -30.825 1.00 58.78 96 ASN A C 1
ATOM 728 O O . ASN A 1 96 ? 16.093 -13.949 -29.836 1.00 58.78 96 ASN A O 1
ATOM 732 N N . PRO A 1 97 ? 16.168 -13.716 -32.077 1.00 57.53 97 PRO A N 1
ATOM 733 C CA . PRO A 1 97 ? 15.632 -15.044 -32.305 1.00 57.53 97 PRO A CA 1
ATOM 734 C C . PRO A 1 97 ? 16.634 -16.043 -31.732 1.00 57.53 97 PRO A C 1
ATOM 736 O O . PRO A 1 97 ? 17.829 -16.008 -32.038 1.00 57.53 97 PRO A O 1
ATOM 739 N N . ASN A 1 98 ? 16.156 -16.924 -30.858 1.00 56.75 98 ASN A N 1
ATOM 740 C CA . ASN A 1 98 ? 16.953 -18.045 -30.397 1.00 56.75 98 ASN A CA 1
ATOM 741 C C . ASN A 1 98 ? 17.440 -18.799 -31.652 1.00 56.75 98 ASN A C 1
ATOM 743 O O . ASN A 1 98 ? 16.595 -19.171 -32.468 1.00 56.75 98 ASN A O 1
ATOM 747 N N . PRO A 1 99 ? 18.748 -19.068 -31.846 1.00 55.28 99 PRO A N 1
ATOM 748 C CA . PRO A 1 99 ? 19.240 -19.749 -33.050 1.00 55.28 99 PRO A CA 1
ATOM 749 C C . PRO A 1 99 ? 18.590 -21.119 -33.294 1.00 55.28 99 PRO A C 1
ATOM 751 O O . PRO A 1 99 ? 18.684 -21.667 -34.385 1.00 55.28 99 PRO A O 1
ATOM 754 N N . ARG A 1 100 ? 17.923 -21.675 -32.273 1.00 54.75 100 ARG A N 1
ATOM 755 C CA . ARG A 1 100 ? 17.127 -22.905 -32.341 1.00 54.75 100 ARG A CA 1
ATOM 756 C C . ARG A 1 100 ? 15.806 -22.776 -33.113 1.00 54.75 100 ARG A C 1
ATOM 758 O O . ARG A 1 100 ? 15.223 -23.809 -33.423 1.00 54.75 100 ARG A O 1
ATOM 765 N N . GLU A 1 101 ? 15.332 -21.566 -33.406 1.00 54.53 101 GLU A N 1
ATOM 766 C CA . GLU A 1 101 ? 14.079 -21.327 -34.146 1.00 54.53 101 GLU A CA 1
A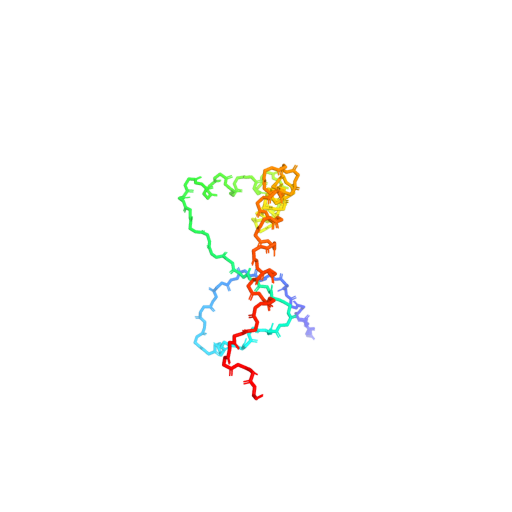TOM 767 C C . GLU A 1 101 ? 14.294 -20.976 -35.626 1.00 54.53 101 GLU A C 1
ATOM 769 O O . GLU A 1 101 ? 13.336 -20.958 -36.400 1.00 54.53 101 GLU A O 1
ATOM 774 N N . SER A 1 102 ? 15.543 -20.777 -36.054 1.00 52.00 102 SER A N 1
ATOM 775 C CA . SER A 1 102 ? 15.886 -20.657 -37.472 1.00 52.00 102 SER A CA 1
ATOM 776 C C . SER A 1 102 ? 15.953 -22.053 -38.092 1.00 52.00 102 SER A C 1
ATOM 778 O O . SER A 1 102 ? 16.955 -22.756 -37.967 1.00 52.00 102 SER A O 1
ATOM 780 N N . LYS A 1 103 ? 14.835 -22.464 -38.690 1.00 48.22 103 LYS A N 1
ATOM 781 C CA . LYS A 1 103 ? 14.696 -23.690 -39.483 1.00 48.22 103 LYS A CA 1
ATOM 782 C C . LYS A 1 103 ? 15.409 -23.586 -40.827 1.00 48.22 103 LYS A C 1
ATOM 784 O O . LYS A 1 103 ? 15.338 -22.495 -41.435 1.00 48.22 103 LYS A O 1
#

Foldseek 3Di:
DDDDPDDDDPPPDDPDPDPPPPVPDPPPPPDDDDDDDDDDPVVVVVLVVVCVVVVHDSVVSVVVVVVVVVVVLVVDPVSVVVVVVVVVVVVVVVPDPDPVPPD

Radius of gyration: 22.93 Å; chains: 1; bounding box: 67×41×56 Å

Sequence (103 aa):
MANIEGKPCDCAGVSQSAEGIDCSEVPVGKGWRTVDVEMSGELFDRFTTVAKVRRETLGCVARKAVGNYIKRCQQDPGFRQEVEDLATCLDRYGSNPNPRESK

pLDDT: mean 74.16, std 22.83, range [35.28, 98.0]